Protein AF-A0A8T8C954-F1 (afdb_monomer_lite)

Secondary structure (DSSP, 8-state):
--HHHHHHHHHHHS--S-------STTSPPPHHHHHHHHHHHHHHHHHHHHTTPPPPS---TT-B--TT-SS--B--TTT--SS--HHHHHHHHT-HHHHHHH--GGGGSSS---------PPPTT--

pLDDT: mean 83.83, std 17.69, range [40.28, 98.0]

Organism: NCBI:txid629265

Sequence (128 aa):
MSADLEVFFRVSLGAQFTIYAKPDRADNTYSPEYMGKMRGMISSIEQELKSAGVEQSNHRPDSDVAPEHWTYASYRNEHKSNRAGSSNQHKNLEAEPFFQLVSFSDSASGSSRSGTEHQTLLSPPWAR

Radius of gyration: 20.28 Å; chains: 1; bounding box: 34×52×65 Å

InterPro domains:
  IPR003519 OspF/SpvC [PF03536] (10-103)
  IPR038498 OspF/SpvC superfamily [G3DSA:3.30.2430.10] (3-103)

Structure (mmCIF, N/CA/C/O backbone):
data_AF-A0A8T8C954-F1
#
_entry.id   AF-A0A8T8C954-F1
#
loop_
_atom_site.group_PDB
_atom_site.id
_atom_site.type_symbol
_atom_site.label_atom_id
_atom_site.label_alt_id
_atom_site.label_comp_id
_atom_site.label_asym_id
_atom_site.label_entity_id
_atom_site.label_seq_id
_atom_site.pdbx_PDB_ins_code
_atom_site.Cartn_x
_atom_site.Cartn_y
_atom_site.Cartn_z
_atom_site.occupancy
_atom_site.B_iso_or_equiv
_atom_site.auth_seq_id
_atom_site.auth_comp_id
_atom_site.auth_asym_id
_atom_site.auth_atom_id
_atom_site.pdbx_PDB_model_num
ATOM 1 N N . MET A 1 1 ? 13.657 -13.433 22.416 1.00 51.62 1 MET A N 1
ATOM 2 C CA . MET A 1 1 ? 12.293 -13.855 22.020 1.00 51.62 1 MET A CA 1
ATOM 3 C C . MET A 1 1 ? 12.382 -14.501 20.644 1.00 51.62 1 MET A C 1
ATOM 5 O O . MET A 1 1 ? 13.213 -14.060 19.864 1.00 51.62 1 MET A O 1
ATOM 9 N N . SER A 1 2 ? 11.636 -15.580 20.385 1.00 59.12 2 SER A N 1
ATOM 10 C CA . SER A 1 2 ? 11.701 -16.308 19.102 1.00 59.12 2 SER A CA 1
ATOM 11 C C . SER A 1 2 ? 11.009 -15.524 17.980 1.00 59.12 2 SER A C 1
ATOM 13 O O . SER A 1 2 ? 9.963 -14.924 18.226 1.00 59.12 2 SER A O 1
ATOM 15 N N . ALA A 1 3 ? 11.555 -15.574 16.760 1.00 60.16 3 ALA A N 1
ATOM 16 C CA . ALA A 1 3 ? 11.004 -14.925 15.564 1.00 60.16 3 ALA A CA 1
ATOM 17 C C . ALA A 1 3 ? 9.561 -15.372 15.242 1.00 60.16 3 ALA A C 1
ATOM 19 O O . ALA A 1 3 ? 8.766 -14.591 14.721 1.00 60.16 3 ALA A O 1
ATOM 20 N N . ASP A 1 4 ? 9.189 -16.599 15.617 1.00 57.91 4 ASP A N 1
ATOM 21 C CA . ASP A 1 4 ? 7.847 -17.146 15.378 1.00 57.91 4 ASP A CA 1
ATOM 22 C C . ASP A 1 4 ? 6.759 -16.454 16.214 1.00 57.91 4 ASP A C 1
ATOM 24 O O . ASP A 1 4 ? 5.647 -16.221 15.738 1.00 57.91 4 ASP A O 1
ATOM 28 N N . LEU A 1 5 ? 7.088 -16.055 17.447 1.00 56.91 5 LEU A N 1
ATOM 29 C CA . LEU A 1 5 ? 6.179 -15.300 18.317 1.00 56.91 5 LEU A CA 1
ATOM 30 C C . LEU A 1 5 ? 5.952 -13.879 17.784 1.00 56.91 5 LEU A C 1
ATOM 32 O O . LEU A 1 5 ? 4.839 -13.365 17.848 1.00 56.91 5 LEU A O 1
ATOM 36 N N . GLU A 1 6 ? 6.983 -13.263 17.205 1.00 59.94 6 GLU A N 1
ATOM 37 C CA . GLU A 1 6 ? 6.907 -11.919 16.623 1.00 59.94 6 GLU A CA 1
ATOM 38 C C . GLU A 1 6 ? 6.028 -11.886 15.359 1.00 59.94 6 GLU A C 1
ATOM 40 O O . GLU A 1 6 ? 5.238 -10.962 15.157 1.00 59.94 6 GLU A O 1
ATOM 45 N N . VAL A 1 7 ? 6.096 -12.929 14.521 1.00 60.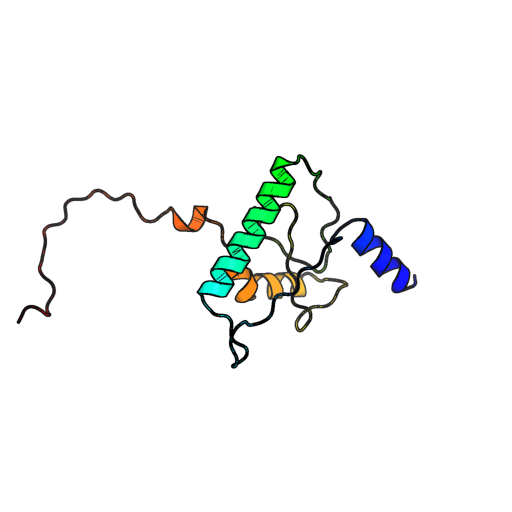84 7 VAL A N 1
ATOM 46 C CA . VAL A 1 7 ? 5.205 -13.080 13.359 1.00 60.84 7 VAL A CA 1
ATOM 47 C C . VAL A 1 7 ? 3.752 -13.285 13.794 1.00 60.84 7 VAL A C 1
ATOM 49 O O . VAL A 1 7 ? 2.864 -12.667 13.203 1.00 60.84 7 VAL A O 1
ATOM 52 N N . PHE A 1 8 ? 3.511 -14.093 14.830 1.00 61.09 8 PHE A N 1
ATOM 53 C CA . PHE A 1 8 ? 2.165 -14.369 15.335 1.00 61.09 8 PHE A CA 1
ATOM 54 C C . PHE A 1 8 ? 1.496 -13.123 15.934 1.00 61.09 8 PHE A C 1
ATOM 56 O O . PHE A 1 8 ? 0.357 -12.817 15.585 1.00 61.09 8 PHE A O 1
ATOM 63 N N . PHE A 1 9 ? 2.195 -12.353 16.776 1.00 63.00 9 PHE A N 1
ATOM 64 C CA . PHE A 1 9 ? 1.639 -11.122 17.358 1.00 63.00 9 PHE A CA 1
ATOM 65 C C . PHE A 1 9 ? 1.360 -10.055 16.300 1.00 63.00 9 PHE A C 1
ATOM 67 O O . PHE A 1 9 ? 0.291 -9.446 16.305 1.00 63.00 9 PHE A O 1
ATOM 74 N N . ARG A 1 10 ? 2.283 -9.872 15.347 1.00 68.50 10 ARG A N 1
ATOM 75 C CA . ARG A 1 10 ? 2.119 -8.870 14.291 1.00 68.50 10 ARG A CA 1
ATOM 76 C C . ARG A 1 10 ? 0.884 -9.142 13.438 1.00 68.50 10 ARG A C 1
ATOM 78 O O . ARG A 1 10 ? 0.141 -8.205 13.205 1.00 68.50 10 ARG A O 1
ATOM 85 N N . VAL A 1 11 ? 0.671 -10.393 13.014 1.00 73.19 11 VAL A N 1
ATOM 86 C CA . VAL A 1 11 ? -0.443 -10.785 12.123 1.00 73.19 11 VAL A CA 1
ATOM 87 C C . VAL A 1 11 ? -1.772 -10.960 12.871 1.00 73.19 11 VAL A C 1
ATOM 89 O O . VAL A 1 11 ? -2.832 -10.860 12.267 1.00 73.19 11 VAL A O 1
ATOM 92 N N . SER A 1 12 ? -1.751 -11.213 14.182 1.00 73.00 12 SER A N 1
ATOM 93 C CA . SER A 1 12 ? -2.986 -11.312 14.979 1.00 73.00 12 SER A CA 1
ATOM 94 C C . SER A 1 12 ? -3.538 -9.944 15.391 1.00 73.00 12 SER A C 1
ATOM 96 O O . SER A 1 12 ? -4.756 -9.784 15.465 1.00 73.00 12 SER A O 1
ATOM 98 N N . LEU A 1 13 ? -2.672 -8.945 15.604 1.00 78.56 13 LEU A N 1
ATOM 99 C CA . LEU A 1 13 ? -3.072 -7.589 16.002 1.00 78.56 13 LEU A CA 1
ATOM 100 C C . LEU A 1 13 ? -3.240 -6.623 14.816 1.00 78.56 13 LEU A C 1
ATOM 102 O O . LEU A 1 13 ? -4.077 -5.721 14.876 1.00 78.56 13 LEU A O 1
ATOM 106 N N . GLY A 1 14 ? -2.512 -6.824 13.718 1.00 78.81 14 GLY A N 1
ATOM 107 C CA . GLY A 1 14 ? -2.621 -6.044 12.482 1.00 78.81 14 GLY A CA 1
ATOM 108 C C . GLY A 1 14 ? -2.232 -6.868 11.257 1.00 78.81 14 GLY A C 1
ATOM 109 O O . GLY A 1 14 ? -1.845 -8.021 11.386 1.00 78.81 14 GLY A O 1
ATOM 110 N N . ALA A 1 15 ? -2.351 -6.309 10.051 1.00 85.12 15 ALA A N 1
ATOM 111 C CA . ALA A 1 15 ? -1.992 -6.999 8.801 1.00 85.12 15 ALA A CA 1
ATOM 112 C C . ALA A 1 15 ? -2.512 -8.454 8.694 1.00 85.12 15 ALA A C 1
ATOM 114 O O . ALA A 1 15 ? -1.818 -9.344 8.194 1.00 85.12 15 ALA A O 1
ATOM 115 N N . GLN A 1 16 ? -3.743 -8.692 9.163 1.00 91.44 16 GLN A N 1
ATOM 116 C CA . GLN A 1 16 ? -4.414 -9.998 9.146 1.00 91.44 16 GLN A CA 1
ATOM 117 C C . GLN A 1 16 ? -4.614 -10.517 7.713 1.00 91.44 16 GLN A C 1
ATOM 119 O O . GLN A 1 16 ? -4.664 -11.723 7.476 1.00 91.44 16 GLN A O 1
ATOM 124 N N . PHE A 1 17 ? -4.710 -9.593 6.754 1.00 92.69 17 PHE A N 1
ATOM 125 C CA . PHE A 1 17 ? -4.778 -9.867 5.326 1.00 92.69 17 PHE A CA 1
ATOM 126 C C . PHE A 1 17 ? -3.537 -9.304 4.632 1.00 92.69 17 PHE A C 1
ATOM 128 O O . PHE A 1 17 ? -3.062 -8.218 4.957 1.00 92.69 17 PHE A O 1
ATOM 135 N N . THR A 1 18 ? -3.013 -10.037 3.651 1.00 94.75 18 THR A N 1
ATOM 136 C CA . THR A 1 18 ? -1.908 -9.583 2.797 1.00 94.75 18 THR A CA 1
ATOM 137 C C . THR A 1 18 ? -2.284 -9.798 1.338 1.00 94.75 18 THR A C 1
ATOM 139 O O . THR A 1 18 ? -2.622 -10.912 0.940 1.00 94.75 18 THR A O 1
ATOM 142 N N . ILE A 1 19 ? -2.212 -8.732 0.542 1.00 95.81 19 ILE A N 1
ATOM 143 C CA . ILE A 1 19 ? -2.498 -8.760 -0.894 1.00 95.81 19 ILE A CA 1
ATOM 144 C C . ILE A 1 19 ? -1.180 -8.607 -1.650 1.00 95.81 19 ILE A C 1
ATOM 146 O O . ILE A 1 19 ? -0.458 -7.630 -1.466 1.00 95.81 19 ILE A O 1
ATOM 150 N N . TYR A 1 20 ? -0.877 -9.569 -2.519 1.00 95.81 20 TYR A N 1
ATOM 151 C CA . TYR A 1 20 ? 0.330 -9.550 -3.341 1.00 95.81 20 TYR A CA 1
ATOM 152 C C . TYR A 1 20 ? 0.025 -8.961 -4.718 1.00 95.81 20 TYR A C 1
ATOM 154 O O . TYR A 1 20 ? -0.629 -9.602 -5.541 1.00 95.81 20 TYR A O 1
ATOM 162 N N . ALA A 1 21 ? 0.527 -7.754 -4.978 1.00 94.81 21 ALA A N 1
ATOM 163 C CA . ALA A 1 21 ? 0.511 -7.165 -6.312 1.00 94.81 21 ALA A CA 1
ATOM 164 C C . ALA A 1 21 ? 1.597 -7.807 -7.188 1.00 94.81 21 ALA A C 1
ATOM 166 O O . ALA A 1 21 ? 2.730 -8.005 -6.739 1.00 94.81 21 ALA A O 1
ATOM 167 N N . LYS A 1 22 ? 1.254 -8.129 -8.438 1.00 95.38 22 LYS A N 1
ATOM 168 C CA . LYS A 1 22 ? 2.201 -8.626 -9.443 1.00 95.38 22 LYS A CA 1
ATOM 169 C C . LYS A 1 22 ? 1.974 -7.899 -10.768 1.00 95.38 22 LYS A C 1
ATOM 171 O O . LYS A 1 22 ? 0.814 -7.635 -11.085 1.00 95.38 22 LYS A O 1
ATOM 176 N N . PRO A 1 23 ? 3.038 -7.595 -11.533 1.00 96.12 23 PRO A N 1
ATOM 177 C CA . PRO A 1 23 ? 2.905 -7.031 -12.872 1.00 96.12 23 PRO A CA 1
ATOM 178 C C . PRO A 1 23 ? 1.972 -7.868 -13.750 1.00 96.12 23 PRO A C 1
ATOM 180 O O . PRO A 1 23 ? 2.037 -9.098 -13.725 1.00 96.12 23 PRO A O 1
ATOM 183 N N . ASP A 1 24 ? 1.103 -7.210 -14.513 1.00 96.69 24 ASP A N 1
ATOM 184 C CA . ASP A 1 24 ? 0.096 -7.863 -15.356 1.00 96.69 24 ASP A CA 1
ATOM 185 C C . ASP A 1 24 ? 0.577 -8.117 -16.792 1.00 96.69 24 ASP A C 1
ATOM 187 O O . ASP A 1 24 ? -0.029 -8.906 -17.519 1.00 96.69 24 ASP A O 1
ATOM 191 N N . ARG A 1 25 ? 1.668 -7.469 -17.213 1.00 96.81 25 ARG A N 1
ATOM 192 C CA . ARG A 1 25 ? 2.233 -7.615 -18.558 1.00 96.81 25 ARG A CA 1
ATOM 193 C C . ARG A 1 25 ? 3.348 -8.658 -18.601 1.00 96.81 25 ARG A C 1
ATOM 195 O O . ARG A 1 25 ? 4.069 -8.878 -17.631 1.00 96.81 25 ARG A O 1
ATOM 202 N N . ALA A 1 26 ? 3.529 -9.263 -19.777 1.00 96.69 26 ALA A N 1
ATOM 203 C CA . ALA A 1 26 ? 4.533 -10.304 -20.016 1.00 96.69 26 ALA A CA 1
ATOM 204 C C . ALA A 1 26 ? 5.990 -9.823 -19.850 1.00 96.69 26 ALA A C 1
ATOM 206 O O . ALA A 1 26 ? 6.882 -10.637 -19.633 1.00 96.69 26 ALA A O 1
ATOM 207 N N . ASP A 1 27 ? 6.234 -8.514 -19.935 1.00 96.50 27 ASP A N 1
ATOM 208 C CA . ASP A 1 27 ? 7.545 -7.886 -19.736 1.00 96.50 27 ASP A CA 1
ATOM 209 C C . ASP A 1 27 ? 7.847 -7.549 -18.262 1.00 96.50 27 ASP A C 1
ATOM 211 O O . ASP A 1 27 ? 8.836 -6.877 -17.972 1.00 96.50 27 ASP A O 1
ATOM 215 N N . ASN A 1 28 ? 7.019 -8.027 -17.324 1.00 94.50 28 ASN A N 1
ATOM 216 C CA . ASN A 1 28 ? 7.078 -7.712 -15.894 1.00 94.50 28 ASN A CA 1
ATOM 217 C C . ASN A 1 28 ? 6.855 -6.225 -15.561 1.00 94.50 28 ASN A C 1
ATOM 219 O O . ASN A 1 28 ? 7.307 -5.751 -14.515 1.00 94.50 28 ASN A O 1
ATOM 223 N N . THR A 1 29 ? 6.127 -5.487 -16.404 1.00 96.50 29 THR A N 1
ATOM 224 C CA . THR A 1 29 ? 5.679 -4.119 -16.100 1.00 96.50 29 THR A CA 1
ATOM 225 C C . THR A 1 29 ? 4.201 -4.063 -15.712 1.00 96.50 29 THR A C 1
ATOM 227 O O . THR A 1 29 ? 3.409 -4.950 -16.033 1.00 96.50 29 THR A O 1
ATOM 230 N N . TYR A 1 30 ? 3.825 -3.009 -14.987 1.00 97.69 30 TYR A N 1
ATOM 231 C CA . TYR A 1 30 ? 2.431 -2.724 -14.662 1.00 97.69 30 TYR A CA 1
ATOM 232 C C . TYR A 1 30 ? 1.783 -1.893 -15.773 1.00 97.69 30 TYR A C 1
ATOM 234 O O . TYR A 1 30 ? 2.337 -0.875 -16.201 1.00 97.69 30 TYR A O 1
ATOM 242 N N . SER A 1 31 ? 0.594 -2.290 -16.216 1.00 97.56 31 SER A N 1
ATOM 243 C CA . SER A 1 31 ? -0.235 -1.472 -17.097 1.00 97.56 31 SER A CA 1
ATOM 244 C C . SER A 1 31 ? -0.938 -0.341 -16.334 1.00 97.56 31 SER A C 1
ATOM 246 O O . SER A 1 31 ? -1.287 -0.512 -15.161 1.00 97.56 31 SER A O 1
ATOM 248 N N . PRO A 1 32 ? -1.200 0.815 -16.974 1.00 96.69 32 PRO A N 1
ATOM 249 C CA . PRO A 1 32 ? -2.021 1.866 -16.374 1.00 96.69 32 PRO A CA 1
ATOM 250 C C . PRO A 1 32 ? -3.402 1.362 -15.936 1.00 96.69 32 PRO A C 1
ATOM 252 O O . PRO A 1 32 ? -3.888 1.736 -14.869 1.00 96.69 32 PRO A O 1
ATOM 255 N N . GLU A 1 33 ? -4.016 0.475 -16.722 1.00 96.81 33 GLU A N 1
ATOM 256 C CA . GLU A 1 33 ? -5.323 -0.110 -16.427 1.00 96.81 33 GLU A CA 1
ATOM 257 C C . GLU A 1 33 ? -5.283 -0.964 -15.156 1.00 96.81 33 GLU A C 1
ATOM 259 O O . GLU A 1 33 ? -6.183 -0.878 -14.318 1.00 96.81 33 GLU A O 1
ATOM 264 N N . TYR A 1 34 ? -4.236 -1.775 -14.988 1.00 96.62 34 TYR A N 1
ATOM 265 C CA . TYR A 1 34 ? -4.035 -2.566 -13.779 1.00 96.62 34 TYR A CA 1
ATOM 266 C C . TYR A 1 34 ? -3.760 -1.679 -12.564 1.00 96.62 34 TYR A C 1
ATOM 268 O O . TYR A 1 34 ? -4.368 -1.889 -11.516 1.00 96.62 34 TYR A O 1
ATOM 276 N N . MET A 1 35 ? -2.919 -0.649 -12.701 1.00 97.00 35 MET A N 1
ATOM 277 C CA . MET A 1 35 ? -2.654 0.300 -11.612 1.00 97.00 35 MET A CA 1
ATOM 278 C C . MET A 1 35 ? -3.931 1.023 -11.167 1.00 97.00 35 MET A C 1
ATOM 280 O O . MET A 1 35 ? -4.190 1.134 -9.968 1.00 97.00 35 MET A O 1
ATOM 284 N N . GLY A 1 36 ? -4.776 1.437 -12.118 1.00 96.06 36 GLY A N 1
ATOM 285 C CA . GLY A 1 36 ? -6.087 2.017 -11.824 1.00 96.06 36 GLY A CA 1
ATOM 286 C C . GLY A 1 36 ? -7.010 1.048 -11.080 1.00 96.06 36 GLY A C 1
ATOM 287 O O . GLY A 1 36 ? -7.645 1.435 -10.099 1.00 96.06 36 GLY A O 1
ATOM 288 N N . LYS A 1 37 ? -7.042 -0.229 -11.486 1.00 96.44 37 LYS A N 1
ATOM 289 C CA . LYS A 1 37 ? -7.804 -1.278 -10.785 1.00 96.44 37 LYS A CA 1
ATOM 290 C C . LYS A 1 37 ? -7.275 -1.544 -9.378 1.00 96.44 37 LYS A C 1
ATOM 292 O O . LYS A 1 37 ? -8.080 -1.675 -8.465 1.00 96.44 37 LYS A O 1
ATOM 297 N N . MET A 1 38 ? -5.956 -1.602 -9.190 1.00 96.69 38 MET A N 1
ATOM 298 C CA . MET A 1 38 ? -5.337 -1.793 -7.874 1.00 96.69 38 MET A CA 1
ATOM 299 C C . MET A 1 38 ? -5.704 -0.661 -6.923 1.00 96.69 38 MET A C 1
ATOM 301 O O . MET A 1 38 ? -6.136 -0.918 -5.801 1.00 96.69 38 MET A O 1
ATOM 305 N N . ARG A 1 39 ? -5.601 0.585 -7.394 1.00 96.12 39 ARG A N 1
ATOM 306 C CA . ARG A 1 39 ? -6.038 1.755 -6.634 1.00 96.12 39 ARG A CA 1
ATOM 307 C C . ARG A 1 39 ? -7.522 1.669 -6.278 1.00 96.12 39 ARG A C 1
ATOM 309 O O . ARG A 1 39 ? -7.866 1.773 -5.107 1.00 96.12 39 ARG A O 1
ATOM 316 N N . GLY A 1 40 ? -8.383 1.419 -7.269 1.00 96.31 40 GLY A N 1
ATOM 317 C CA . GLY A 1 40 ? -9.826 1.284 -7.055 1.00 96.31 40 GLY A CA 1
ATOM 318 C C . GLY A 1 40 ? -10.173 0.179 -6.056 1.00 96.31 40 GLY A C 1
ATOM 319 O O . GLY A 1 40 ? -10.985 0.396 -5.167 1.00 96.31 40 GLY A O 1
ATOM 320 N N . MET A 1 41 ? -9.503 -0.971 -6.142 1.00 97.25 41 MET A N 1
ATOM 321 C CA . MET A 1 41 ? -9.667 -2.078 -5.201 1.00 97.25 41 MET A CA 1
ATOM 322 C C . MET A 1 41 ? -9.298 -1.673 -3.769 1.00 97.25 41 MET A C 1
ATOM 324 O O . MET A 1 41 ? -10.061 -1.969 -2.854 1.00 97.25 41 MET A O 1
ATOM 328 N N . ILE A 1 42 ? -8.163 -0.993 -3.562 1.00 97.00 42 ILE A N 1
ATOM 329 C CA . ILE A 1 42 ? -7.755 -0.527 -2.226 1.00 97.00 42 ILE A CA 1
ATOM 330 C C . ILE A 1 42 ? -8.787 0.463 -1.674 1.00 97.00 42 ILE A C 1
ATOM 332 O O . ILE A 1 42 ? -9.236 0.301 -0.541 1.00 97.00 42 ILE A O 1
ATOM 336 N N . SER A 1 43 ? -9.233 1.428 -2.485 1.00 96.06 43 SER A N 1
ATOM 337 C CA . SER A 1 43 ? -10.286 2.374 -2.096 1.00 96.06 43 SER A CA 1
ATOM 338 C C . SER A 1 43 ? -11.604 1.677 -1.744 1.00 96.06 43 SER A C 1
ATOM 340 O O . SER A 1 43 ? -12.240 2.044 -0.759 1.00 96.06 43 SER A O 1
ATOM 342 N N . SER A 1 44 ? -12.006 0.654 -2.504 1.00 97.00 44 SER A N 1
ATOM 343 C CA . SER A 1 44 ? -13.196 -0.140 -2.190 1.00 97.00 44 SER A CA 1
ATOM 344 C C . SER A 1 44 ? -13.039 -0.906 -0.878 1.00 97.00 44 SER A C 1
ATOM 346 O O . SER A 1 44 ? -13.959 -0.886 -0.073 1.00 97.00 44 SER A O 1
ATOM 348 N N . ILE A 1 45 ? -11.884 -1.524 -0.608 1.00 96.62 45 ILE A N 1
ATOM 349 C CA . ILE A 1 45 ? -11.637 -2.214 0.671 1.00 96.62 45 ILE A CA 1
ATOM 350 C C . ILE A 1 45 ? -11.758 -1.235 1.845 1.00 96.62 45 ILE A C 1
ATOM 352 O O . ILE A 1 45 ? -12.468 -1.521 2.808 1.00 96.62 45 ILE A O 1
ATOM 356 N N . GLU A 1 46 ? -11.113 -0.070 1.751 1.00 96.50 46 GLU A N 1
ATOM 357 C CA . GLU A 1 46 ? -11.201 0.993 2.762 1.00 96.50 46 GLU A CA 1
ATOM 358 C C . GLU A 1 46 ? -12.654 1.420 3.019 1.00 96.50 46 GLU A C 1
ATOM 360 O O . GLU A 1 46 ? -13.093 1.515 4.168 1.00 96.50 46 GLU A O 1
ATOM 365 N N . GLN A 1 47 ? -13.418 1.652 1.947 1.00 96.69 47 GLN A N 1
ATOM 366 C CA . GLN A 1 47 ? -14.812 2.075 2.034 1.00 96.69 47 GLN A CA 1
ATOM 367 C C . GLN A 1 47 ? -15.711 0.992 2.637 1.00 96.69 47 GLN A C 1
ATOM 369 O O . GLN A 1 47 ? -16.517 1.298 3.517 1.00 96.69 47 GLN A O 1
ATOM 374 N N . GLU A 1 48 ? -15.582 -0.252 2.182 1.00 98.00 48 GLU A N 1
ATOM 375 C CA . GLU A 1 48 ? -16.412 -1.366 2.640 1.00 98.00 48 GLU A CA 1
ATOM 376 C C . GLU A 1 48 ? -16.169 -1.650 4.128 1.00 98.00 48 GLU A C 1
ATOM 378 O O . GLU A 1 48 ? -17.128 -1.689 4.901 1.00 98.00 48 GLU A O 1
ATOM 383 N N . LEU A 1 49 ? -14.903 -1.727 4.566 1.00 96.62 49 LEU A N 1
ATOM 384 C CA . LEU A 1 49 ? -14.553 -1.921 5.981 1.00 96.62 49 LEU A CA 1
ATOM 385 C C . LEU A 1 49 ? -15.104 -0.798 6.864 1.00 96.62 49 LEU A C 1
ATOM 387 O O . LEU A 1 49 ? -15.712 -1.062 7.905 1.00 96.62 49 LEU A O 1
ATOM 391 N N . LYS A 1 50 ? -14.963 0.453 6.415 1.00 96.06 50 LYS A N 1
ATOM 392 C CA . LYS A 1 50 ? -15.524 1.612 7.112 1.00 96.06 50 LYS A CA 1
ATOM 393 C C . LYS A 1 50 ? -17.049 1.546 7.194 1.00 96.06 50 LYS A C 1
ATOM 395 O O . LYS A 1 50 ? -17.615 1.811 8.251 1.00 96.06 50 LYS A O 1
ATOM 400 N N . SER A 1 51 ? -17.719 1.204 6.094 1.00 97.19 51 SER A N 1
ATOM 401 C CA . SER A 1 51 ? -19.185 1.141 6.027 1.00 97.19 51 SER A CA 1
ATOM 402 C C . SER A 1 51 ? -19.774 0.030 6.897 1.00 97.19 51 SER A C 1
ATOM 404 O O . SER A 1 51 ? -20.847 0.201 7.473 1.00 97.19 51 SER A O 1
ATOM 406 N N . ALA A 1 52 ? -19.039 -1.071 7.053 1.00 97.75 52 ALA A N 1
ATOM 407 C CA . ALA A 1 52 ? -19.395 -2.179 7.926 1.00 97.75 52 ALA A CA 1
ATOM 408 C C . ALA A 1 52 ? -19.128 -1.887 9.415 1.00 97.75 52 ALA A C 1
ATOM 410 O O . ALA A 1 52 ? -19.442 -2.724 10.260 1.00 97.75 52 ALA A O 1
ATOM 411 N N . GLY A 1 53 ? -18.551 -0.726 9.752 1.00 96.56 53 GLY A N 1
ATOM 412 C CA . GLY A 1 53 ? -18.202 -0.374 11.128 1.00 96.56 53 GLY A CA 1
ATOM 413 C C . GLY A 1 53 ? -17.059 -1.219 11.688 1.00 96.56 53 GLY A C 1
ATOM 414 O O . GLY A 1 53 ? -17.020 -1.472 12.889 1.00 96.56 53 GLY A O 1
ATOM 415 N N . VAL A 1 54 ? -16.148 -1.696 10.831 1.00 95.06 54 VAL A N 1
ATOM 416 C CA . VAL A 1 54 ? -14.970 -2.436 11.290 1.00 95.06 54 VAL A CA 1
ATOM 417 C C . VAL A 1 54 ? -14.062 -1.480 12.054 1.00 95.06 54 VAL A C 1
ATOM 419 O O . VAL A 1 54 ? -13.604 -0.469 11.514 1.00 95.06 54 VAL A O 1
ATOM 422 N N . GLU A 1 55 ? -13.798 -1.820 13.312 1.00 91.94 55 GLU A N 1
ATOM 423 C CA . GLU A 1 55 ? -12.901 -1.061 14.176 1.00 91.94 55 GLU A CA 1
ATOM 424 C C . GLU A 1 55 ? -11.482 -1.023 13.604 1.00 91.94 55 GLU A C 1
ATOM 426 O O . GLU A 1 55 ? -10.951 -2.013 13.091 1.00 91.94 55 GLU A O 1
ATOM 431 N N . GLN A 1 56 ? -10.862 0.148 13.700 1.00 88.00 56 GLN A N 1
ATOM 432 C CA . GLN A 1 56 ? -9.502 0.363 13.223 1.00 88.00 56 GLN A CA 1
ATOM 433 C C . GLN A 1 56 ? -8.518 -0.317 14.175 1.00 88.00 56 GLN A C 1
ATOM 435 O O . GLN A 1 56 ? -8.632 -0.201 15.397 1.00 88.00 56 GLN A O 1
ATOM 440 N N . SER A 1 57 ? -7.516 -1.005 13.630 1.00 84.69 57 SER A N 1
ATOM 441 C CA . SER A 1 57 ? -6.429 -1.509 14.465 1.00 84.69 57 SER A CA 1
ATOM 442 C C . SER A 1 57 ? -5.429 -0.394 14.757 1.00 84.69 57 SER A C 1
ATOM 444 O O . SER A 1 57 ? -4.916 0.249 13.845 1.00 84.69 57 SER A O 1
ATOM 446 N N . ASN A 1 58 ? -5.053 -0.250 16.027 1.00 83.81 58 ASN A N 1
ATOM 447 C CA . ASN A 1 58 ? -3.923 0.589 16.438 1.00 83.81 58 ASN A CA 1
ATOM 448 C C . ASN A 1 58 ? -2.553 -0.066 16.156 1.00 83.81 58 ASN A C 1
ATOM 450 O O . ASN A 1 58 ? -1.525 0.470 16.559 1.00 83.81 58 ASN A O 1
ATOM 454 N N . HIS A 1 59 ? -2.523 -1.228 15.493 1.00 87.81 59 HIS A N 1
ATOM 455 C CA . HIS A 1 59 ? -1.321 -2.035 15.270 1.00 87.81 59 HIS A CA 1
ATOM 456 C C . HIS A 1 59 ? -0.984 -2.167 13.781 1.00 87.81 59 HIS A C 1
ATOM 458 O O . HIS A 1 59 ? -0.773 -3.271 13.274 1.00 87.81 59 HIS A O 1
ATOM 464 N N . ARG A 1 60 ? -0.919 -1.047 13.052 1.00 90.88 60 ARG A N 1
ATOM 465 C CA . ARG A 1 60 ? -0.283 -1.055 11.726 1.00 90.88 60 ARG A CA 1
ATOM 466 C C . ARG A 1 60 ? 1.167 -1.545 11.880 1.00 90.88 60 ARG A C 1
ATOM 468 O O . ARG A 1 60 ? 1.849 -1.061 12.780 1.00 90.88 60 ARG A O 1
ATOM 475 N N . PRO A 1 61 ? 1.655 -2.481 11.045 1.00 91.06 61 PRO A N 1
ATOM 476 C CA . PRO A 1 61 ? 3.028 -2.956 11.160 1.00 91.06 61 PRO A CA 1
ATOM 477 C C . PRO A 1 61 ? 4.046 -1.821 11.039 1.00 91.06 61 PRO A C 1
ATOM 479 O O . PRO A 1 61 ? 3.998 -1.049 10.082 1.00 91.06 61 PRO A O 1
ATOM 482 N N . ASP A 1 62 ? 5.043 -1.801 11.925 1.00 91.25 62 ASP A N 1
ATOM 483 C CA . ASP A 1 62 ? 6.164 -0.848 11.865 1.00 91.25 62 ASP A CA 1
ATOM 484 C C . ASP A 1 62 ? 6.982 -0.958 10.568 1.00 91.25 62 ASP A C 1
ATOM 486 O O . ASP A 1 62 ? 7.780 -0.082 10.246 1.00 91.25 62 ASP A O 1
ATOM 490 N N . SER A 1 63 ? 6.805 -2.029 9.793 1.00 93.75 63 SER A N 1
ATOM 491 C CA . SER A 1 63 ? 7.471 -2.231 8.506 1.00 93.75 63 SER A CA 1
ATOM 492 C C . SER A 1 63 ? 6.748 -1.621 7.304 1.00 93.75 63 SER A C 1
ATOM 494 O O . SER A 1 63 ? 7.371 -1.532 6.238 1.00 93.75 63 SER A O 1
ATOM 496 N N . ASP A 1 64 ? 5.507 -1.165 7.476 1.00 95.94 64 ASP A N 1
ATOM 497 C CA . ASP A 1 64 ? 4.620 -0.734 6.398 1.00 95.94 64 ASP A CA 1
ATOM 498 C C . ASP A 1 64 ? 4.361 0.785 6.453 1.00 95.94 64 ASP A C 1
ATOM 500 O O . ASP A 1 64 ? 4.406 1.419 7.510 1.00 95.94 64 ASP A O 1
ATOM 504 N N . VAL A 1 65 ? 4.043 1.385 5.304 1.00 96.75 65 VAL A N 1
ATOM 505 C CA . VAL A 1 65 ? 3.675 2.808 5.165 1.00 96.75 65 VAL A CA 1
ATOM 506 C C . VAL A 1 65 ? 2.240 2.959 4.664 1.00 96.75 65 VAL A C 1
ATOM 508 O O . VAL A 1 65 ? 1.706 2.060 4.023 1.00 96.75 65 VAL A O 1
ATOM 511 N N . ALA A 1 66 ? 1.593 4.080 4.962 1.00 96.31 66 ALA A N 1
ATOM 512 C CA . ALA A 1 66 ? 0.232 4.371 4.522 1.00 96.31 66 ALA A CA 1
ATOM 513 C C . ALA A 1 66 ? 0.051 5.894 4.407 1.00 96.31 66 ALA A C 1
ATOM 515 O O . ALA A 1 66 ? 0.603 6.614 5.244 1.00 96.31 66 ALA A O 1
ATOM 516 N N . PRO A 1 67 ? -0.679 6.402 3.396 1.00 95.88 6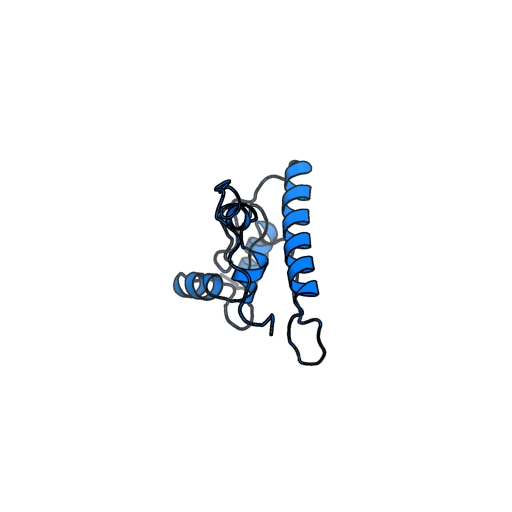7 PRO A N 1
ATOM 517 C CA . PRO A 1 67 ? -1.091 7.801 3.368 1.00 95.88 67 PRO A CA 1
ATOM 518 C C . PRO A 1 67 ? -2.139 8.068 4.461 1.00 95.88 67 PRO A C 1
ATOM 520 O O . PRO A 1 67 ? -2.815 7.151 4.917 1.00 95.88 67 PRO A O 1
ATOM 523 N N . GLU A 1 68 ? -2.347 9.335 4.824 1.00 93.38 68 GLU A N 1
ATOM 524 C CA . GLU A 1 68 ? -3.269 9.723 5.911 1.00 93.38 68 GLU A CA 1
ATOM 525 C C . GLU A 1 68 ? -4.720 9.246 5.723 1.00 93.38 68 GLU A C 1
ATOM 527 O O . GLU A 1 68 ? -5.434 9.040 6.697 1.00 93.38 68 GLU A O 1
ATOM 532 N N . HIS A 1 69 ? -5.175 9.077 4.478 1.00 93.06 69 HIS A N 1
ATOM 533 C CA . HIS A 1 69 ? -6.547 8.654 4.186 1.00 93.06 69 HIS A CA 1
ATOM 534 C C . HIS A 1 69 ? -6.734 7.130 4.180 1.00 93.06 69 HIS A C 1
ATOM 536 O O . HIS A 1 69 ? -7.871 6.677 4.050 1.00 93.06 69 HIS A O 1
ATOM 542 N N . TRP A 1 70 ? -5.660 6.342 4.293 1.00 95.44 70 TRP A N 1
ATOM 543 C CA . TRP A 1 70 ? -5.768 4.896 4.484 1.00 95.44 70 TRP A CA 1
ATOM 544 C C . TRP A 1 70 ? -5.861 4.597 5.966 1.00 95.44 70 TRP A C 1
ATOM 546 O O . TRP A 1 70 ? -4.976 4.925 6.754 1.00 95.44 70 TRP A O 1
ATOM 556 N N . THR A 1 71 ? -6.966 3.970 6.327 1.00 95.00 71 THR A N 1
ATOM 557 C CA . THR A 1 71 ? -7.291 3.627 7.701 1.00 95.00 71 THR A CA 1
ATOM 558 C C . THR A 1 71 ? -6.918 2.180 8.016 1.00 95.00 71 THR A C 1
ATOM 560 O O . THR A 1 71 ? -6.507 1.877 9.135 1.00 95.00 71 THR A O 1
ATOM 563 N N . TYR A 1 72 ? -7.063 1.280 7.041 1.00 95.62 72 TYR A N 1
ATOM 564 C CA . TYR A 1 72 ? -6.915 -0.164 7.237 1.00 95.62 72 TYR A CA 1
ATOM 565 C C . TYR A 1 72 ? -5.732 -0.734 6.448 1.00 95.62 72 TYR A C 1
ATOM 567 O O . TYR A 1 72 ? -5.007 -1.605 6.933 1.00 95.62 72 TYR A O 1
ATOM 575 N N . ALA A 1 73 ? -5.535 -0.255 5.223 1.00 96.88 73 ALA A N 1
ATOM 576 C CA . ALA A 1 73 ? -4.496 -0.683 4.313 1.00 96.88 73 ALA A CA 1
ATOM 577 C C . ALA A 1 73 ? -3.146 -0.059 4.673 1.00 96.88 73 ALA A C 1
ATOM 579 O O . ALA A 1 73 ? -3.028 1.070 5.147 1.00 96.88 73 ALA A O 1
ATOM 580 N N . SER A 1 74 ? -2.089 -0.806 4.380 1.00 97.12 74 SER A N 1
ATOM 581 C CA . SER A 1 74 ? -0.717 -0.322 4.436 1.00 97.12 74 SER A CA 1
ATOM 582 C C . SER A 1 74 ? 0.119 -1.051 3.385 1.00 97.12 74 SER A C 1
ATOM 584 O O . SER A 1 74 ? -0.311 -2.066 2.831 1.00 97.12 74 SER A O 1
ATOM 586 N N . TYR A 1 75 ? 1.262 -0.476 3.028 1.00 97.81 75 TYR A N 1
ATOM 587 C CA . TYR A 1 75 ? 2.096 -0.911 1.920 1.00 97.81 75 TYR A CA 1
ATOM 588 C C . TYR A 1 75 ? 3.501 -1.272 2.382 1.00 97.81 75 TYR A C 1
ATOM 590 O O . TYR A 1 75 ? 4.138 -0.545 3.148 1.00 97.81 75 TYR A O 1
ATOM 598 N N . ARG A 1 76 ? 4.025 -2.347 1.795 1.00 97.31 76 ARG A N 1
ATOM 599 C CA . ARG A 1 76 ? 5.413 -2.761 1.935 1.00 97.31 76 ARG A CA 1
ATOM 600 C C . ARG A 1 76 ? 5.889 -3.474 0.675 1.00 97.31 76 ARG A C 1
ATOM 602 O O . ARG A 1 76 ? 5.181 -4.314 0.127 1.00 97.31 76 ARG A O 1
ATOM 609 N N . ASN A 1 77 ? 7.129 -3.213 0.273 1.00 96.94 77 ASN A N 1
ATOM 610 C CA . ASN A 1 77 ? 7.807 -3.963 -0.778 1.00 96.94 77 ASN A CA 1
ATOM 611 C C . ASN A 1 77 ? 8.787 -4.981 -0.188 1.00 96.94 77 ASN A C 1
ATOM 613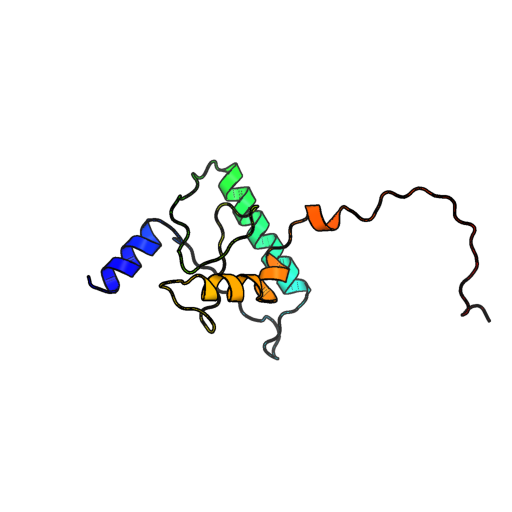 O O . ASN A 1 77 ? 9.835 -4.617 0.340 1.00 96.94 77 ASN A O 1
ATOM 617 N N . GLU A 1 78 ? 8.483 -6.269 -0.320 1.00 95.06 78 GLU A N 1
ATOM 618 C CA . GLU A 1 78 ? 9.301 -7.333 0.270 1.00 95.06 78 GLU A CA 1
ATOM 619 C C . GLU A 1 78 ? 10.710 -7.488 -0.308 1.00 95.06 78 GLU A C 1
ATOM 621 O O . GLU A 1 78 ? 11.570 -8.053 0.362 1.00 95.06 78 GLU A O 1
ATOM 626 N N . HIS A 1 79 ? 10.966 -6.952 -1.502 1.00 94.00 79 HIS A N 1
ATOM 627 C CA . HIS A 1 79 ? 12.287 -6.993 -2.132 1.00 94.00 79 HIS A CA 1
ATOM 628 C C . HIS A 1 79 ? 13.177 -5.822 -1.704 1.00 94.00 79 HIS A C 1
ATOM 630 O O . HIS A 1 79 ? 14.388 -5.856 -1.914 1.00 94.00 79 HIS A O 1
ATOM 636 N N . LYS A 1 80 ? 12.584 -4.769 -1.130 1.00 91.19 80 LYS A N 1
ATOM 637 C CA . LYS A 1 80 ? 13.275 -3.525 -0.759 1.00 91.19 80 LYS A CA 1
ATOM 638 C C . LYS A 1 80 ? 13.181 -3.206 0.729 1.00 91.19 80 LYS A C 1
ATOM 640 O O . LYS A 1 80 ? 13.717 -2.194 1.178 1.00 91.19 80 LYS A O 1
ATOM 645 N N . SER A 1 81 ? 12.502 -4.053 1.498 1.00 92.12 81 SER A N 1
ATOM 646 C CA . SER A 1 81 ? 12.206 -3.793 2.896 1.00 92.12 81 SER A CA 1
ATOM 647 C C . SER A 1 81 ? 12.022 -5.084 3.698 1.00 92.12 81 SER A C 1
ATOM 649 O O . SER A 1 81 ? 11.605 -6.121 3.173 1.00 92.12 81 SER A O 1
ATOM 651 N N . ASN A 1 82 ? 12.324 -5.028 4.995 1.00 89.88 82 ASN A N 1
ATOM 652 C CA . ASN A 1 82 ? 12.169 -6.158 5.909 1.00 89.88 82 ASN A CA 1
ATOM 653 C C . ASN A 1 82 ? 10.915 -6.002 6.789 1.00 89.88 82 ASN A C 1
ATOM 655 O O . ASN A 1 82 ? 10.219 -4.991 6.735 1.00 89.88 82 ASN A O 1
ATOM 659 N N . ARG A 1 83 ? 10.614 -7.026 7.594 1.00 86.88 83 ARG A N 1
ATOM 660 C CA . ARG A 1 83 ? 9.420 -7.064 8.459 1.00 86.88 83 ARG A CA 1
ATOM 661 C C . ARG A 1 83 ? 9.595 -6.372 9.818 1.00 86.88 83 ARG A C 1
ATOM 663 O O . ARG A 1 83 ? 8.590 -6.170 10.490 1.00 86.88 83 ARG A O 1
ATOM 670 N N . ALA A 1 84 ? 10.824 -6.022 10.206 1.00 86.25 84 ALA A N 1
ATOM 671 C CA . ALA A 1 84 ? 11.109 -5.331 11.466 1.00 86.25 84 ALA A CA 1
ATOM 672 C C . ALA A 1 84 ? 10.818 -3.824 11.372 1.00 86.25 84 ALA A C 1
ATOM 674 O O . ALA A 1 84 ? 10.361 -3.226 12.336 1.00 86.25 84 ALA A O 1
ATOM 675 N N . GLY A 1 85 ? 11.033 -3.224 10.196 1.00 86.31 85 GLY A N 1
ATOM 676 C CA . GLY A 1 85 ? 10.817 -1.793 9.986 1.00 86.31 85 GLY A CA 1
ATOM 677 C C . GLY A 1 85 ? 11.997 -0.925 10.429 1.00 86.31 85 GLY A C 1
ATOM 678 O O . GLY A 1 85 ? 12.855 -1.329 11.212 1.00 86.31 85 GLY A O 1
ATOM 679 N N . SER A 1 86 ? 12.090 0.273 9.852 1.00 89.56 86 SER A N 1
ATOM 680 C CA . SER A 1 86 ? 13.005 1.341 10.280 1.00 89.56 86 SER A CA 1
ATOM 681 C C . SER A 1 86 ? 12.582 2.672 9.653 1.00 89.56 86 SER A C 1
ATOM 683 O O . SER A 1 86 ? 11.921 2.693 8.615 1.00 89.56 86 SER A O 1
ATOM 685 N N . SER A 1 87 ? 13.022 3.795 10.221 1.00 89.88 87 SER A N 1
ATOM 686 C CA . SER A 1 87 ? 12.722 5.124 9.668 1.00 89.88 87 SER A CA 1
ATOM 687 C C . SER A 1 87 ? 13.259 5.321 8.243 1.00 89.88 87 SER A C 1
ATOM 689 O O . SER A 1 87 ? 12.592 5.920 7.404 1.00 89.88 87 SER A O 1
ATOM 691 N N . ASN A 1 88 ? 14.444 4.782 7.933 1.00 92.75 88 ASN A N 1
ATOM 692 C CA . ASN A 1 88 ? 14.989 4.805 6.572 1.00 92.75 88 ASN A CA 1
ATOM 693 C C . ASN A 1 88 ? 14.164 3.936 5.618 1.00 92.75 88 ASN A C 1
ATOM 695 O O . ASN A 1 88 ? 13.951 4.312 4.468 1.00 92.75 88 ASN A O 1
ATOM 699 N N . GLN A 1 89 ? 13.673 2.793 6.099 1.00 94.81 89 GLN A N 1
ATOM 700 C CA . GLN A 1 89 ? 12.774 1.941 5.330 1.00 94.81 89 GLN A CA 1
ATOM 701 C C . GLN A 1 89 ? 11.462 2.662 5.004 1.00 94.81 89 GLN A C 1
ATOM 703 O O . GLN A 1 89 ? 11.035 2.605 3.855 1.00 94.81 89 GLN A O 1
ATOM 708 N N . HIS A 1 90 ? 10.855 3.374 5.958 1.00 95.25 90 HIS A N 1
ATOM 709 C CA . HIS A 1 90 ? 9.640 4.157 5.699 1.00 95.25 90 HIS A CA 1
ATOM 710 C C . HIS A 1 90 ? 9.850 5.199 4.607 1.00 95.25 90 HIS A C 1
ATOM 712 O O . HIS A 1 90 ? 9.116 5.190 3.625 1.00 95.25 90 HIS A O 1
ATOM 718 N N . LYS A 1 91 ? 10.911 6.008 4.707 1.00 95.12 91 LYS A N 1
ATOM 719 C CA . LYS A 1 91 ? 11.235 7.018 3.684 1.00 95.12 91 LYS A CA 1
ATOM 720 C C . LYS A 1 91 ? 11.409 6.406 2.292 1.00 95.12 91 LYS A C 1
ATOM 722 O O . LYS A 1 91 ? 10.948 6.967 1.304 1.00 95.12 91 LYS A O 1
ATOM 727 N N . ASN A 1 92 ? 12.061 5.246 2.210 1.00 96.56 92 ASN A N 1
ATOM 728 C CA . ASN A 1 92 ? 12.253 4.550 0.939 1.00 96.56 92 ASN A CA 1
ATOM 729 C C . ASN A 1 92 ? 10.933 4.014 0.373 1.00 96.56 92 ASN A C 1
ATOM 731 O O . ASN A 1 92 ? 10.723 4.107 -0.833 1.00 96.56 92 ASN A O 1
ATOM 735 N N . LEU A 1 93 ? 10.053 3.480 1.226 1.00 97.69 93 LEU A N 1
ATOM 736 C CA . LEU A 1 93 ? 8.738 2.976 0.825 1.00 97.69 93 LEU A CA 1
ATOM 737 C C . LEU A 1 93 ? 7.803 4.107 0.370 1.00 97.69 93 LEU A C 1
ATOM 739 O O . LEU A 1 93 ? 7.123 3.953 -0.641 1.00 97.69 93 LEU A O 1
ATOM 743 N N . GLU A 1 94 ? 7.809 5.253 1.054 1.00 97.00 94 GLU A N 1
ATOM 744 C CA . GLU A 1 94 ? 7.057 6.457 0.656 1.00 97.00 94 GLU A CA 1
ATOM 745 C C . GLU A 1 94 ? 7.510 7.011 -0.706 1.00 97.00 94 GLU A C 1
ATOM 747 O O . GLU A 1 94 ? 6.716 7.574 -1.464 1.00 97.00 94 GLU A O 1
ATOM 752 N N . ALA A 1 95 ? 8.787 6.819 -1.044 1.00 97.31 95 ALA A N 1
ATOM 753 C CA . ALA A 1 95 ? 9.359 7.200 -2.329 1.00 97.31 95 ALA A CA 1
ATOM 754 C C . ALA A 1 95 ? 9.142 6.154 -3.441 1.00 97.31 95 ALA A C 1
ATOM 756 O O . ALA A 1 95 ? 9.551 6.390 -4.581 1.00 97.31 95 ALA A O 1
ATOM 757 N N . GLU A 1 96 ? 8.540 4.991 -3.158 1.00 97.62 96 GLU A N 1
ATOM 758 C CA . GLU A 1 96 ? 8.360 3.972 -4.190 1.00 97.62 96 GLU A CA 1
ATOM 759 C C . GLU A 1 96 ? 7.307 4.383 -5.233 1.00 97.62 96 GLU A C 1
ATOM 761 O O . GLU A 1 96 ? 6.176 4.710 -4.866 1.00 97.62 96 GLU A O 1
ATOM 766 N N . PRO A 1 97 ? 7.612 4.268 -6.544 1.00 96.31 97 PRO A N 1
ATOM 767 C CA . PRO A 1 97 ? 6.673 4.655 -7.598 1.00 96.31 97 PRO A CA 1
ATOM 768 C C . PRO A 1 97 ? 5.344 3.901 -7.534 1.00 96.31 97 PRO A C 1
ATOM 770 O O . PRO A 1 97 ? 4.290 4.486 -7.763 1.00 96.31 97 PRO A O 1
ATOM 773 N N . PHE A 1 98 ? 5.381 2.605 -7.199 1.00 97.00 98 PHE A N 1
ATOM 774 C CA . PHE A 1 98 ? 4.165 1.809 -7.049 1.00 97.00 98 PHE A CA 1
ATOM 775 C C . PHE A 1 98 ? 3.270 2.388 -5.954 1.00 97.00 98 PHE A C 1
ATOM 777 O O . PHE A 1 98 ? 2.089 2.613 -6.203 1.00 97.00 98 PHE A O 1
ATOM 784 N N . PHE A 1 99 ? 3.842 2.677 -4.779 1.00 97.69 99 PHE A N 1
ATOM 785 C CA . PHE A 1 99 ? 3.106 3.253 -3.659 1.00 97.69 99 PHE A CA 1
ATOM 786 C C . PHE A 1 99 ? 2.473 4.585 -4.055 1.00 97.69 99 PHE A C 1
ATOM 788 O O . PHE A 1 99 ? 1.259 4.717 -3.961 1.00 97.69 99 PHE A O 1
ATOM 795 N N . GLN A 1 100 ? 3.259 5.516 -4.601 1.00 97.00 100 GLN A N 1
ATOM 796 C CA . GLN A 1 100 ? 2.773 6.837 -5.017 1.00 97.00 100 GLN A CA 1
ATOM 797 C C . GLN A 1 100 ? 1.614 6.767 -6.026 1.00 97.00 100 GLN A C 1
ATOM 799 O O . GLN A 1 100 ? 0.683 7.567 -5.956 1.00 97.00 100 GLN A O 1
ATOM 804 N N . LEU A 1 101 ? 1.643 5.799 -6.948 1.00 96.06 101 LEU A N 1
ATOM 805 C CA . LEU A 1 101 ? 0.599 5.618 -7.960 1.00 96.06 101 LEU A CA 1
ATOM 806 C C . LEU A 1 101 ? -0.690 4.999 -7.411 1.00 96.06 101 LEU A C 1
ATOM 808 O O . LEU A 1 101 ? -1.755 5.253 -7.968 1.00 96.06 101 LEU A O 1
ATOM 812 N N . VAL A 1 102 ? -0.629 4.189 -6.353 1.00 96.31 102 VAL A N 1
ATOM 813 C CA . VAL A 1 102 ? -1.838 3.577 -5.770 1.00 96.31 102 VAL A CA 1
ATOM 814 C C . VAL A 1 102 ? -2.384 4.350 -4.573 1.00 96.31 102 VAL A C 1
ATOM 816 O O . VAL A 1 102 ? -3.539 4.145 -4.212 1.00 96.31 102 VAL A O 1
ATOM 819 N N . SER A 1 103 ? -1.583 5.230 -3.968 1.00 95.81 103 SER A N 1
ATOM 820 C CA . SER A 1 103 ? -1.897 5.893 -2.698 1.00 95.81 103 SER A CA 1
ATOM 821 C C . SER A 1 103 ? -2.162 7.394 -2.811 1.00 95.81 103 SER A C 1
ATOM 823 O O . SER A 1 103 ? -2.338 8.053 -1.792 1.00 95.81 103 SER A O 1
ATOM 825 N N . PHE A 1 104 ? -2.205 7.980 -4.012 1.00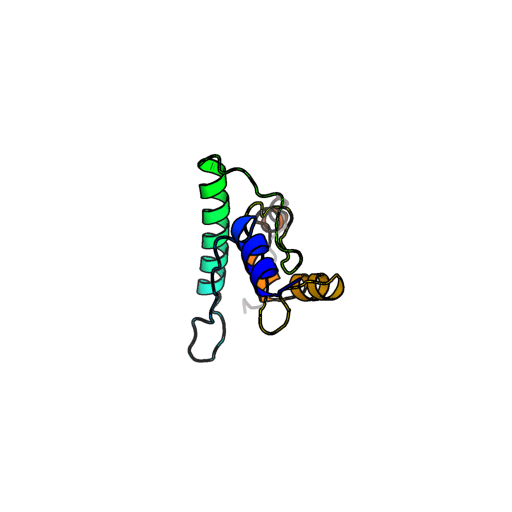 88.62 104 PHE A N 1
ATOM 826 C CA . PHE A 1 104 ? -2.550 9.397 -4.143 1.00 88.62 104 PHE A CA 1
ATOM 827 C C . PHE A 1 104 ? -4.036 9.638 -3.834 1.00 88.62 104 PHE A C 1
ATOM 829 O O . PHE A 1 104 ? -4.910 8.881 -4.266 1.00 88.62 104 PHE A O 1
ATOM 836 N N . SER A 1 105 ? -4.332 10.725 -3.120 1.00 81.19 105 SER A N 1
ATOM 837 C CA . SER A 1 105 ? -5.710 11.109 -2.792 1.00 81.19 105 SER A CA 1
ATOM 838 C C . SER A 1 105 ? -6.451 11.649 -4.020 1.00 81.19 105 SER A C 1
ATOM 840 O O . SER A 1 105 ? -5.900 12.468 -4.757 1.00 81.19 105 SER A O 1
ATOM 842 N N . ASP A 1 106 ? -7.724 11.276 -4.201 1.00 71.44 106 ASP A N 1
ATOM 843 C CA . ASP A 1 106 ? -8.598 11.865 -5.235 1.00 71.44 106 ASP A CA 1
ATOM 844 C C . ASP A 1 106 ? -8.778 13.382 -5.053 1.00 71.44 106 ASP A C 1
ATOM 846 O O . ASP A 1 106 ? -8.974 14.117 -6.021 1.00 71.44 106 ASP A O 1
ATOM 850 N N . SER A 1 107 ? -8.647 13.887 -3.820 1.00 61.19 107 SER A N 1
ATOM 851 C CA . SER A 1 107 ? -8.700 15.329 -3.549 1.00 61.19 107 SER A CA 1
ATOM 852 C C . SER A 1 107 ? -7.518 16.101 -4.147 1.00 61.19 107 SER A C 1
ATOM 854 O O . SER A 1 107 ? -7.659 17.287 -4.441 1.00 61.19 107 SER A O 1
ATOM 856 N N . ALA A 1 108 ? -6.381 15.445 -4.410 1.00 54.69 108 ALA A N 1
ATOM 857 C CA . ALA A 1 108 ? -5.245 16.064 -5.096 1.00 54.69 108 ALA A CA 1
ATOM 858 C C . ALA A 1 108 ? -5.510 16.267 -6.601 1.00 54.69 108 ALA A C 1
ATOM 860 O O . ALA A 1 108 ? -4.878 17.107 -7.239 1.00 54.69 108 ALA A O 1
ATOM 861 N N . SER A 1 109 ? -6.476 15.537 -7.169 1.00 53.84 109 SER A N 1
ATOM 862 C CA . SER A 1 109 ? -6.863 15.614 -8.583 1.00 53.84 109 SER A CA 1
ATOM 863 C C . SER A 1 109 ? -7.871 16.739 -8.876 1.00 53.84 109 SER A C 1
ATOM 865 O O . SER A 1 109 ? -8.084 17.081 -10.038 1.00 53.84 109 SER A O 1
ATOM 867 N N . GLY A 1 110 ? -8.491 17.323 -7.840 1.00 47.53 110 GLY A N 1
ATOM 868 C CA . GLY A 1 110 ? -9.578 18.306 -7.959 1.00 47.53 110 GLY A CA 1
ATOM 869 C C . GLY A 1 110 ? -9.161 19.782 -8.034 1.00 47.53 110 GLY A C 1
ATOM 870 O O . GLY A 1 110 ? -9.973 20.617 -8.422 1.00 47.53 110 GLY A O 1
ATOM 871 N N . SER A 1 111 ? -7.908 20.134 -7.727 1.00 43.22 111 SER A N 1
ATOM 872 C CA . SER A 1 111 ? -7.472 21.545 -7.622 1.00 43.22 111 SER A CA 1
ATOM 873 C C . SER A 1 111 ? -7.088 22.226 -8.944 1.00 43.22 111 SER A C 1
ATOM 875 O O . SER A 1 111 ? -6.426 23.260 -8.937 1.00 43.22 111 SER A O 1
ATOM 877 N N . SER A 1 112 ? -7.499 21.703 -10.101 1.00 48.56 112 SER A N 1
ATOM 878 C CA . SER A 1 112 ? -7.221 22.359 -11.390 1.00 48.56 112 SER A CA 1
ATOM 879 C C . SER A 1 112 ? -8.398 22.310 -12.359 1.00 48.56 112 SER A C 1
ATOM 881 O O . SER A 1 112 ? -8.253 21.868 -13.491 1.00 48.56 112 SER A O 1
ATOM 883 N N . ARG A 1 113 ? -9.585 22.764 -11.932 1.00 50.84 113 ARG A N 1
ATOM 884 C CA . ARG A 1 113 ? -10.698 23.097 -12.847 1.00 50.84 113 ARG A CA 1
ATOM 885 C C . ARG A 1 113 ? -11.756 23.987 -12.179 1.00 50.84 113 ARG A C 1
ATOM 887 O O . ARG A 1 113 ? -12.932 23.655 -12.127 1.00 50.84 113 ARG A O 1
ATOM 894 N N . SER A 1 114 ? -11.352 25.165 -11.711 1.00 47.50 114 SER A N 1
ATOM 895 C CA . SER A 1 114 ? -12.280 26.298 -11.597 1.00 47.50 114 SER A CA 1
ATOM 896 C C . SER A 1 114 ? -11.558 27.593 -11.958 1.00 47.50 114 SER A C 1
ATOM 898 O O . SER A 1 114 ? -10.896 28.213 -11.134 1.00 47.50 114 SER A O 1
ATOM 900 N N . GLY A 1 115 ? -11.665 27.964 -13.227 1.00 40.28 115 GLY A N 1
ATOM 901 C CA . GLY A 1 115 ? -11.167 29.218 -13.772 1.00 40.28 115 GLY A CA 1
ATOM 902 C C . GLY A 1 115 ? -12.027 29.571 -14.970 1.00 40.28 115 GLY A C 1
ATOM 903 O O . GLY A 1 115 ? -11.649 29.328 -16.111 1.00 40.28 115 GLY A O 1
ATOM 904 N N . THR A 1 116 ? -13.237 30.048 -14.694 1.00 50.62 116 THR A N 1
ATOM 905 C CA . THR A 1 116 ? -14.081 30.713 -15.681 1.00 50.62 116 THR A CA 1
ATOM 906 C C . THR A 1 116 ? -13.434 32.058 -15.991 1.00 50.62 116 THR A C 1
ATOM 908 O O . THR A 1 116 ? -13.735 33.045 -15.333 1.00 50.62 116 THR A O 1
ATOM 911 N N . GLU A 1 117 ? -12.539 32.105 -16.975 1.00 45.56 117 GLU A N 1
ATOM 912 C CA . GLU A 1 117 ? -12.101 33.365 -17.573 1.00 45.56 117 GLU A CA 1
ATOM 913 C C . GLU A 1 117 ? -12.170 33.260 -19.096 1.00 45.56 117 GLU A C 1
ATOM 915 O O . GLU A 1 117 ? -11.548 32.409 -19.731 1.00 45.56 117 GLU A O 1
ATOM 920 N N . HIS A 1 118 ? -12.985 34.138 -19.675 1.00 50.34 118 HIS A N 1
ATOM 921 C CA . HIS A 1 118 ? -13.038 34.417 -21.100 1.00 50.34 118 HIS A CA 1
ATOM 922 C C . HIS A 1 118 ? -11.646 34.836 -21.599 1.00 50.34 118 HIS A C 1
ATOM 924 O O . HIS A 1 118 ? -11.260 35.992 -21.450 1.00 50.34 118 HIS A O 1
ATOM 930 N N . GLN A 1 119 ? -10.910 33.923 -22.236 1.00 49.75 119 GLN A N 1
ATOM 931 C CA . GLN A 1 119 ? -9.756 34.271 -23.065 1.00 49.75 119 GLN A CA 1
ATOM 932 C C . GLN A 1 119 ? -10.060 33.970 -24.532 1.00 49.75 119 GLN A C 1
ATOM 934 O O . GLN A 1 119 ? -10.347 32.845 -24.938 1.00 49.75 119 GLN A O 1
ATOM 939 N N . THR A 1 120 ? -10.039 35.049 -25.306 1.00 47.00 120 THR A N 1
ATOM 940 C CA . THR A 1 120 ? -10.102 35.140 -26.764 1.00 47.00 120 THR A CA 1
ATOM 941 C C . THR A 1 120 ? -9.302 34.043 -27.468 1.00 47.00 120 THR A C 1
ATOM 943 O O . THR A 1 120 ? -8.103 33.891 -27.249 1.00 47.00 120 THR A O 1
ATOM 946 N N . LEU A 1 121 ? -9.985 33.321 -28.359 1.00 51.00 121 LEU A N 1
ATOM 947 C CA . LEU A 1 121 ? -9.437 32.295 -29.244 1.00 51.00 121 LEU A CA 1
ATOM 948 C C . LEU A 1 121 ? -8.390 32.899 -30.194 1.00 51.00 121 LEU A C 1
ATOM 950 O O . LEU A 1 121 ? -8.741 33.576 -31.159 1.00 51.00 121 LEU A O 1
ATOM 954 N N . LEU A 1 122 ? -7.112 32.609 -29.959 1.00 58.66 122 LEU A N 1
ATOM 955 C CA . LEU A 1 122 ? -6.107 32.584 -31.020 1.00 58.66 122 LEU A CA 1
ATOM 956 C C . LEU A 1 122 ? -5.968 31.138 -31.501 1.00 58.66 122 LEU A C 1
ATOM 958 O O . LEU A 1 122 ? -5.729 30.228 -30.707 1.00 58.66 122 LEU A O 1
ATOM 962 N N . SER A 1 123 ? -6.154 30.925 -32.802 1.00 63.53 123 SER A N 1
ATOM 963 C CA . SER A 1 123 ? -6.066 29.604 -33.425 1.00 63.53 123 SER A CA 1
ATOM 964 C C . SER A 1 123 ? -4.634 29.043 -33.371 1.00 63.53 123 SER A C 1
ATOM 966 O O . SER A 1 123 ? -3.680 29.796 -33.582 1.00 63.53 123 SER A O 1
ATOM 968 N N . PRO A 1 124 ? -4.455 27.730 -33.132 1.00 65.69 124 PRO A N 1
ATOM 969 C CA . PRO A 1 124 ? -3.138 27.102 -33.062 1.00 65.69 124 PRO A CA 1
ATOM 970 C C . PRO A 1 124 ? -2.444 26.985 -34.438 1.00 65.69 124 PRO A C 1
ATOM 972 O O . PRO A 1 124 ? -3.105 26.922 -35.477 1.00 65.69 124 PRO A O 1
ATOM 975 N N . PRO A 1 125 ? -1.097 26.911 -34.460 1.00 59.31 125 PRO A N 1
ATOM 976 C CA . PRO A 1 125 ? -0.266 27.171 -35.643 1.00 59.31 125 PRO A CA 1
ATOM 977 C C . PRO A 1 125 ? -0.217 26.054 -36.699 1.00 59.31 125 PRO A C 1
ATOM 979 O O . PRO A 1 125 ? 0.543 26.168 -37.654 1.00 59.31 125 PRO A O 1
ATOM 982 N N . TRP A 1 126 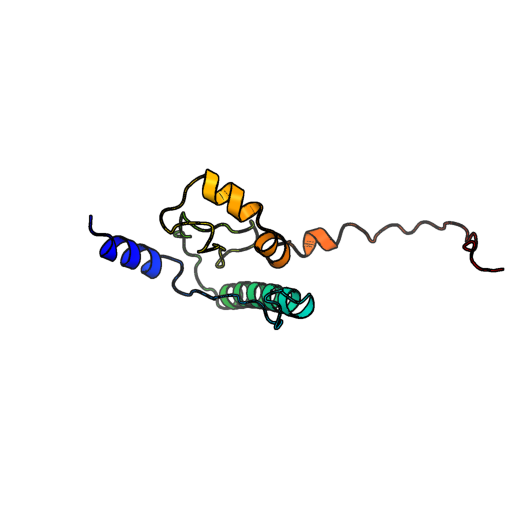? -1.003 24.984 -36.565 1.00 61.66 126 TRP A N 1
ATOM 983 C CA . TRP A 1 126 ? -1.063 23.905 -37.563 1.00 61.66 126 TRP A CA 1
ATOM 984 C C . TRP A 1 126 ? -2.204 24.078 -38.577 1.00 61.66 126 TRP A C 1
ATOM 986 O O . TRP A 1 126 ? -2.373 23.247 -39.462 1.00 61.66 126 TRP A O 1
ATOM 996 N N . ALA A 1 127 ? -2.968 25.170 -38.489 1.00 59.97 127 ALA A N 1
ATOM 997 C CA . ALA A 1 127 ? -3.910 25.569 -39.529 1.00 59.97 127 ALA A CA 1
ATOM 998 C C . ALA A 1 127 ? -3.191 26.350 -40.649 1.00 59.97 127 ALA A C 1
ATOM 1000 O O . ALA A 1 127 ? -3.396 27.557 -40.802 1.00 59.97 127 ALA A O 1
ATOM 1001 N N . ARG A 1 128 ? -2.330 25.663 -41.408 1.00 50.16 128 ARG A N 1
ATOM 1002 C CA . ARG A 1 128 ? -1.942 26.018 -42.782 1.00 50.16 128 ARG A CA 1
ATOM 1003 C C . ARG A 1 128 ? -1.692 24.758 -43.591 1.00 50.16 128 ARG A C 1
ATOM 1005 O O . ARG A 1 128 ? -0.997 23.866 -43.065 1.00 50.16 128 ARG A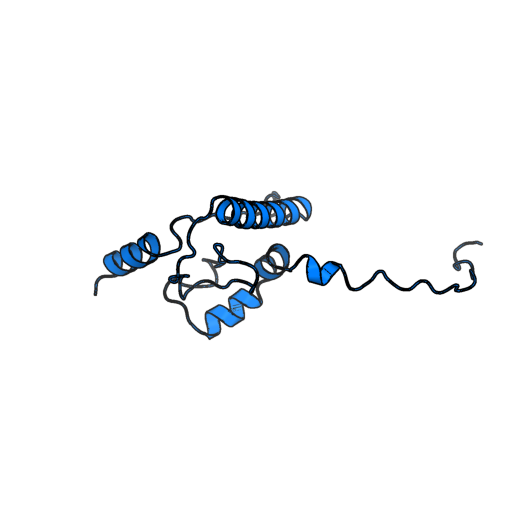 O 1
#

Foldseek 3Di:
DDPVVVVVVLCVQACVDDDDDWAPDPVRHHDPVNLVVLLVVQVVVQVVCVVVVPDFGPRDQLFWAAPPSRRRDTDHDPVQTDRNHDPVNHVVRCPDPSCCSNHDDPVVVPPPPDDPDDDDDDDDDPPD